Protein AF-A0A3P6L135-F1 (afdb_monomer_lite)

Foldseek 3Di:
DDDPPPDPDDQFEAEEEEEEDEDPPDPDDDDDPPPWDDDPHATLVRQWDADLVRNYIYGYKYAQPVVLPDDAPAAEWACPFPCQNRYRIHTSDDPVRVLVRNVSSVWDAQLPDDPVCPVPDDRPTGWYFYWYDYPPDPDTHTPVRRDADPVRDDDGDHRHNNVVVCVVRSRD

Organism: Shigella dysenteriae (NCBI:txid622)

Structure (mmCIF, N/CA/C/O backbone):
data_AF-A0A3P6L135-F1
#
_entry.id   AF-A0A3P6L135-F1
#
loop_
_atom_site.group_PDB
_atom_site.id
_atom_site.type_symbol
_atom_site.label_atom_id
_atom_site.label_alt_id
_atom_site.label_comp_id
_atom_site.label_asym_id
_atom_site.label_entity_id
_atom_site.label_seq_id
_atom_site.pdbx_PDB_ins_code
_atom_site.Cartn_x
_atom_site.Cartn_y
_atom_site.Cartn_z
_atom_site.occupancy
_atom_site.B_iso_or_equiv
_atom_site.auth_seq_id
_atom_site.auth_comp_id
_atom_site.auth_asym_id
_atom_site.auth_atom_id
_atom_site.pdbx_PDB_model_num
ATOM 1 N N . MET A 1 1 ? -6.352 3.911 38.763 1.00 36.00 1 MET A N 1
ATOM 2 C CA . MET A 1 1 ? -4.990 3.739 38.216 1.00 36.00 1 MET A CA 1
ATOM 3 C C . MET A 1 1 ? -5.111 3.734 36.700 1.00 36.00 1 MET A C 1
ATOM 5 O O . MET A 1 1 ? -5.452 2.703 36.139 1.00 36.00 1 MET A O 1
ATOM 9 N N . SER A 1 2 ? -4.948 4.890 36.052 1.00 34.81 2 SER A N 1
ATOM 10 C CA . SER A 1 2 ? -4.927 4.964 34.585 1.00 34.81 2 SER A CA 1
ATOM 11 C C . SER A 1 2 ? -3.569 4.479 34.105 1.00 34.81 2 SER A C 1
ATOM 13 O O . SER A 1 2 ? -2.553 5.116 34.379 1.00 34.81 2 SER A O 1
ATOM 15 N N . GLN A 1 3 ? -3.541 3.329 33.439 1.00 35.72 3 GLN A N 1
ATOM 16 C CA . GLN A 1 3 ? -2.342 2.868 32.755 1.00 35.72 3 GLN A CA 1
ATOM 17 C C . GLN A 1 3 ? -2.148 3.735 31.512 1.00 35.72 3 GLN A C 1
ATOM 19 O O . GLN A 1 3 ? -2.850 3.589 30.514 1.00 35.72 3 GLN A O 1
ATOM 24 N N . HIS A 1 4 ? -1.217 4.682 31.599 1.00 34.12 4 HIS A N 1
ATOM 25 C CA . HIS A 1 4 ? -0.660 5.328 30.423 1.00 34.12 4 HIS A CA 1
ATOM 26 C C . HIS A 1 4 ? 0.215 4.297 29.711 1.00 34.12 4 HIS A C 1
ATOM 28 O O . HIS A 1 4 ? 1.343 4.037 30.126 1.00 34.12 4 HIS A O 1
ATOM 34 N N . TYR A 1 5 ? -0.313 3.691 28.651 1.00 37.94 5 TYR A N 1
ATOM 35 C CA . TYR A 1 5 ? 0.504 2.961 27.693 1.00 37.94 5 TYR A CA 1
ATOM 36 C C . TYR A 1 5 ? 1.336 3.984 26.915 1.00 37.94 5 TYR A C 1
ATOM 38 O O . TYR A 1 5 ? 0.874 4.563 25.936 1.00 37.94 5 TYR A O 1
ATOM 46 N N . SER A 1 6 ? 2.558 4.256 27.369 1.00 35.84 6 SER A N 1
ATOM 47 C CA . SER A 1 6 ? 3.549 4.950 26.551 1.00 35.84 6 SER A CA 1
ATOM 48 C C . SER A 1 6 ? 4.131 3.945 25.560 1.00 35.84 6 SER A C 1
ATOM 50 O O . SER A 1 6 ? 5.041 3.174 25.864 1.00 35.84 6 SER A O 1
ATOM 52 N N . VAL A 1 7 ? 3.577 3.924 24.349 1.00 41.03 7 VAL A N 1
ATOM 53 C CA . VAL A 1 7 ? 4.188 3.194 23.241 1.00 41.03 7 VAL A CA 1
ATOM 54 C C . VAL A 1 7 ? 5.430 3.976 22.812 1.00 41.03 7 VAL A C 1
ATOM 56 O O . VAL A 1 7 ? 5.344 5.054 22.231 1.00 41.03 7 VAL A O 1
ATOM 59 N N . SER A 1 8 ? 6.609 3.458 23.158 1.00 41.38 8 SER A N 1
ATOM 60 C CA . SER A 1 8 ? 7.891 3.973 22.674 1.00 41.38 8 SER A CA 1
ATOM 61 C C . SER A 1 8 ? 8.033 3.617 21.192 1.00 41.38 8 SER A C 1
ATOM 63 O O . SER A 1 8 ? 8.506 2.534 20.838 1.00 41.38 8 SER A O 1
ATOM 65 N N . TRP A 1 9 ? 7.550 4.491 20.308 1.00 50.84 9 TRP A N 1
ATOM 66 C CA . TRP A 1 9 ? 7.668 4.297 18.865 1.00 50.84 9 TRP A CA 1
ATOM 67 C C . TRP A 1 9 ? 9.061 4.681 18.361 1.00 50.84 9 TRP A C 1
ATOM 69 O O . TRP A 1 9 ? 9.588 5.762 18.631 1.00 50.84 9 TRP A O 1
ATOM 79 N N . LYS A 1 10 ? 9.664 3.779 17.578 1.00 45.03 10 LYS A N 1
ATOM 80 C CA . LYS A 1 10 ? 10.872 4.076 16.805 1.00 45.03 10 LYS A CA 1
ATOM 81 C C . LYS A 1 10 ? 10.482 5.057 15.701 1.00 45.03 10 LYS A C 1
ATOM 83 O O . LYS A 1 10 ? 9.607 4.752 14.897 1.00 45.03 10 LYS A O 1
ATOM 88 N N . LYS A 1 11 ? 11.130 6.222 15.664 1.00 43.62 11 LYS A N 1
ATOM 89 C CA . LYS A 1 11 ? 10.969 7.224 14.600 1.00 43.62 11 LYS A CA 1
ATOM 90 C C . LYS A 1 11 ? 11.021 6.532 13.223 1.00 43.62 11 LYS A C 1
ATOM 92 O O . LYS A 1 11 ? 12.024 5.887 12.923 1.00 43.6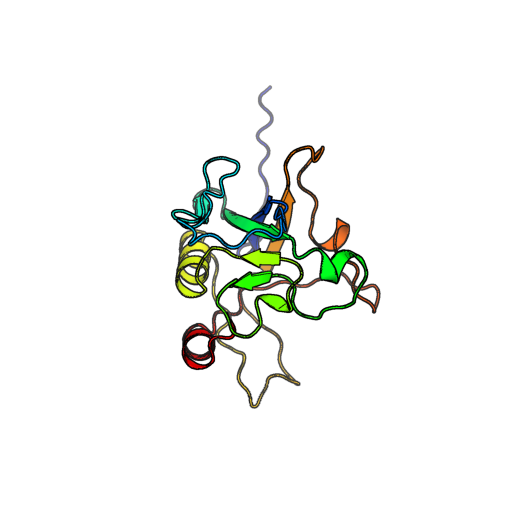2 11 LYS A O 1
ATOM 97 N N . GLY A 1 12 ? 9.956 6.645 12.421 1.00 57.41 12 GLY A N 1
ATOM 98 C CA . GLY A 1 12 ? 9.925 6.195 11.018 1.00 57.41 12 GLY A CA 1
ATOM 99 C C . GLY A 1 12 ? 9.035 4.992 10.659 1.00 57.41 12 GLY A C 1
ATOM 100 O O . GLY A 1 12 ? 9.118 4.543 9.515 1.00 57.41 12 GLY A O 1
ATOM 101 N N . LEU A 1 13 ? 8.209 4.471 11.576 1.00 62.41 13 LEU A N 1
ATOM 102 C CA . LEU A 1 13 ? 7.214 3.426 11.284 1.00 62.41 13 LEU A CA 1
ATOM 103 C C . LEU A 1 13 ? 5.837 4.063 11.016 1.00 62.41 13 LEU A C 1
ATOM 105 O O . LEU A 1 13 ? 5.348 4.794 11.873 1.00 62.41 13 LEU A O 1
ATOM 109 N N . ALA A 1 14 ? 5.229 3.787 9.860 1.00 74.00 14 ALA A N 1
ATOM 110 C CA . ALA A 1 14 ? 3.848 4.172 9.546 1.00 74.00 14 ALA A CA 1
ATOM 111 C C . ALA A 1 14 ? 2.960 2.922 9.487 1.00 74.00 14 ALA A C 1
ATOM 113 O O . ALA A 1 14 ? 3.407 1.870 9.028 1.00 74.00 14 ALA A O 1
ATOM 114 N N . ALA A 1 15 ? 1.716 3.023 9.949 1.00 77.50 15 ALA A N 1
ATOM 115 C CA . ALA A 1 15 ? 0.760 1.923 9.887 1.00 77.50 15 ALA A CA 1
ATOM 116 C C . ALA A 1 15 ? -0.142 2.057 8.652 1.00 77.50 15 ALA A C 1
ATOM 118 O O . ALA A 1 15 ? -0.649 3.138 8.347 1.00 77.50 15 ALA A O 1
ATOM 119 N N . LEU A 1 16 ? -0.360 0.948 7.949 1.00 83.50 16 LEU A N 1
ATOM 120 C CA . LEU A 1 16 ? -1.306 0.841 6.846 1.00 83.50 16 LEU A CA 1
ATOM 121 C C . LEU A 1 16 ? -2.373 -0.195 7.192 1.00 83.50 16 LEU A C 1
ATOM 123 O O . LEU A 1 16 ? -2.092 -1.389 7.279 1.00 83.50 16 LEU A O 1
ATOM 127 N N . CYS A 1 17 ? -3.610 0.256 7.339 1.00 84.00 17 CYS A N 1
ATOM 128 C CA . CYS A 1 17 ? -4.758 -0.612 7.566 1.00 84.00 17 CYS A CA 1
ATOM 129 C C . CYS A 1 17 ? -5.552 -0.757 6.269 1.00 84.00 17 CYS A C 1
ATOM 131 O O . CYS A 1 17 ? -6.042 0.227 5.716 1.00 84.00 17 CYS A O 1
ATOM 133 N N . LEU A 1 18 ? -5.707 -1.981 5.780 1.00 87.44 18 LEU A N 1
ATOM 134 C CA . LEU A 1 18 ? -6.538 -2.280 4.625 1.00 87.44 18 LEU A CA 1
ATOM 135 C C . LEU A 1 18 ? -7.920 -2.736 5.061 1.00 87.44 18 LEU A C 1
ATOM 137 O O . LEU A 1 18 ? -8.072 -3.578 5.942 1.00 87.44 18 LEU A O 1
ATOM 141 N N . LEU A 1 19 ? -8.925 -2.213 4.381 1.00 86.56 19 LEU A N 1
ATOM 142 C CA . LEU A 1 19 ? -10.316 -2.585 4.547 1.00 86.56 19 LEU A CA 1
ATOM 143 C C . LEU A 1 19 ? -10.752 -3.325 3.287 1.00 86.56 19 LEU A C 1
ATOM 145 O O . LEU A 1 19 ? -11.022 -2.707 2.259 1.00 86.56 19 LEU A O 1
ATOM 149 N N . ALA A 1 20 ? -10.734 -4.655 3.351 1.00 85.62 20 ALA A N 1
ATOM 150 C CA . ALA A 1 20 ? -10.986 -5.513 2.205 1.00 85.62 20 ALA A CA 1
ATOM 151 C C . ALA A 1 20 ? -12.480 -5.808 2.036 1.00 85.62 20 ALA A C 1
ATOM 153 O O . ALA A 1 20 ? -13.155 -6.256 2.965 1.00 85.62 20 ALA A O 1
ATOM 154 N N . VAL A 1 21 ? -12.977 -5.610 0.815 1.00 84.81 21 VAL A N 1
ATOM 155 C CA . VAL A 1 21 ? -14.316 -6.032 0.384 1.00 84.81 21 VAL A CA 1
ATOM 156 C C . VAL A 1 21 ? -14.233 -7.190 -0.615 1.00 84.81 21 VAL A C 1
ATOM 158 O O . VAL A 1 21 ? -13.305 -7.264 -1.426 1.00 84.81 21 VAL A O 1
ATOM 161 N N . ALA A 1 22 ? -15.219 -8.088 -0.583 1.00 78.56 22 ALA A N 1
ATOM 162 C CA . ALA A 1 22 ? -15.379 -9.138 -1.586 1.00 78.56 22 ALA A CA 1
ATOM 163 C C . ALA A 1 22 ? -16.180 -8.607 -2.786 1.00 78.56 22 ALA A C 1
ATOM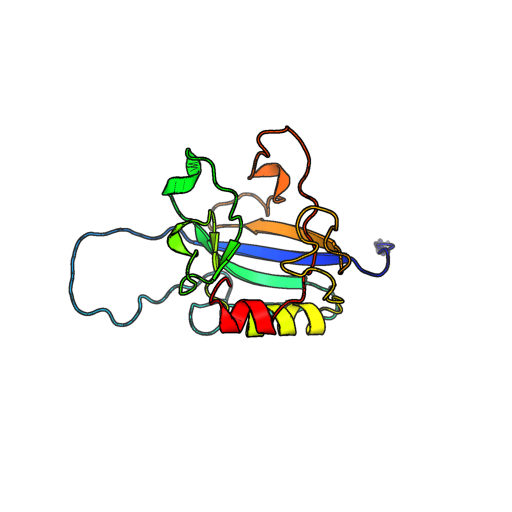 165 O O . ALA A 1 22 ? -17.258 -8.039 -2.618 1.00 78.56 22 ALA A O 1
ATOM 166 N N . GLY A 1 23 ? -15.662 -8.785 -4.003 1.00 62.72 23 GLY A N 1
ATOM 167 C CA . GLY A 1 23 ? -16.391 -8.432 -5.222 1.00 62.72 23 GLY A CA 1
ATOM 168 C C . GLY A 1 23 ? -17.412 -9.509 -5.589 1.00 62.72 23 GLY A C 1
ATOM 169 O O . GLY A 1 23 ? -17.031 -10.645 -5.869 1.00 62.72 23 GLY A O 1
ATOM 170 N N . LEU A 1 24 ? -18.699 -9.159 -5.641 1.00 49.22 24 LEU A N 1
ATOM 171 C CA . LEU A 1 24 ? -19.727 -10.004 -6.255 1.00 49.22 24 LEU A CA 1
ATOM 172 C C . LEU A 1 24 ? -19.513 -9.997 -7.774 1.00 49.22 24 LEU A C 1
ATOM 174 O O . LEU A 1 24 ? -19.917 -9.067 -8.466 1.00 49.22 24 LEU A O 1
ATOM 178 N N . SER A 1 25 ? -18.856 -11.028 -8.299 1.00 46.31 25 SER A N 1
ATOM 179 C CA . SER A 1 25 ? -18.733 -11.237 -9.746 1.00 46.31 25 SER A CA 1
ATOM 180 C C . SER A 1 25 ? -20.016 -11.888 -10.271 1.00 46.31 25 SER A C 1
ATOM 182 O O . SER A 1 25 ? -20.054 -13.087 -10.528 1.00 46.31 25 SER A O 1
ATOM 184 N N . GLY A 1 26 ? -21.098 -11.112 -10.359 1.00 36.88 26 GLY A N 1
ATOM 185 C CA . GLY A 1 26 ? -22.322 -11.512 -11.054 1.00 36.88 26 GLY A CA 1
ATOM 186 C C . GLY A 1 26 ? -22.210 -11.187 -12.543 1.00 36.88 26 GLY A C 1
ATOM 187 O O . GLY A 1 26 ? -22.030 -10.026 -12.905 1.00 36.88 26 GLY A O 1
ATOM 188 N N . CYS A 1 27 ? -22.303 -12.202 -13.407 1.00 39.44 27 CYS A N 1
ATOM 189 C CA . CYS A 1 27 ? -22.550 -12.005 -14.835 1.00 39.44 27 CYS A CA 1
ATOM 190 C C . CYS A 1 27 ? -23.938 -11.382 -15.019 1.00 39.44 27 CYS A C 1
ATOM 192 O O . CYS A 1 27 ? -24.921 -12.104 -15.026 1.00 39.44 27 CYS A O 1
ATOM 194 N N . ASP A 1 28 ? -24.012 -10.064 -15.174 1.00 44.81 28 ASP A N 1
ATOM 195 C CA . ASP A 1 28 ? -25.054 -9.420 -15.972 1.00 44.81 28 ASP A CA 1
ATOM 196 C C . ASP A 1 28 ? -24.580 -8.021 -16.382 1.00 44.81 28 ASP A C 1
ATOM 198 O O . ASP A 1 28 ? -24.430 -7.103 -15.573 1.00 44.81 28 ASP A O 1
ATOM 202 N N . GLN A 1 29 ? -24.280 -7.871 -17.673 1.00 58.00 29 GLN A N 1
ATOM 203 C CA . GLN A 1 29 ? -23.944 -6.591 -18.283 1.00 58.00 29 GLN A CA 1
ATOM 204 C C . GLN A 1 29 ? -25.220 -5.758 -18.441 1.00 58.00 29 GLN A C 1
ATOM 206 O O . GLN A 1 29 ? -25.985 -5.945 -19.384 1.00 58.00 29 GLN A O 1
ATOM 211 N N . LYS A 1 30 ? -25.410 -4.774 -17.563 1.00 40.47 30 LYS A N 1
ATOM 212 C CA . LYS A 1 30 ? -26.098 -3.521 -17.899 1.00 40.47 30 LYS A CA 1
ATOM 213 C C . LYS A 1 30 ? -25.235 -2.359 -17.430 1.00 40.47 30 LYS A C 1
ATOM 215 O O . LYS A 1 30 ? -24.641 -2.437 -16.360 1.00 40.47 30 LYS A O 1
ATOM 220 N N . GLU A 1 31 ? -25.106 -1.347 -18.287 1.00 46.41 31 GLU A N 1
ATOM 221 C CA . GLU A 1 31 ? -24.249 -0.166 -18.126 1.00 46.41 31 GLU A CA 1
ATOM 222 C C . GLU A 1 31 ? -24.270 0.354 -16.683 1.00 46.41 31 GLU A C 1
ATOM 224 O O . GLU A 1 31 ? -25.291 0.808 -16.168 1.00 46.41 31 GLU A O 1
ATOM 229 N N . ASN A 1 32 ? -23.133 0.194 -16.005 1.00 41.19 32 ASN A N 1
ATOM 230 C CA . ASN A 1 32 ? -23.038 0.345 -14.564 1.00 41.19 32 ASN A CA 1
ATOM 231 C C . ASN A 1 32 ? -22.795 1.814 -14.212 1.00 41.19 32 ASN A C 1
ATOM 233 O O . ASN A 1 32 ? -21.712 2.347 -14.463 1.00 41.19 32 ASN A O 1
ATOM 237 N N . ALA A 1 33 ? -23.741 2.430 -13.501 1.00 50.38 33 ALA A N 1
ATOM 238 C CA . ALA A 1 33 ? -23.333 3.337 -12.436 1.00 50.38 33 ALA A CA 1
ATOM 239 C C . ALA A 1 33 ? -22.326 2.559 -11.575 1.00 50.38 33 ALA A C 1
ATOM 241 O O . ALA A 1 33 ? -22.647 1.455 -11.134 1.00 50.38 33 ALA A O 1
ATOM 242 N N . ALA A 1 34 ? -21.095 3.063 -11.429 1.00 61.06 34 ALA A N 1
ATOM 243 C CA . ALA A 1 34 ? -20.047 2.368 -10.688 1.00 61.06 34 ALA A CA 1
ATOM 244 C C . ALA A 1 34 ? -20.616 1.883 -9.347 1.00 61.06 34 ALA A C 1
ATOM 246 O O . ALA A 1 34 ? -21.079 2.702 -8.550 1.00 61.06 34 ALA A O 1
ATOM 247 N N . ALA A 1 35 ? -20.646 0.560 -9.141 1.00 71.69 35 ALA A N 1
ATOM 248 C CA . ALA A 1 35 ? -21.256 -0.031 -7.957 1.00 71.69 35 ALA A CA 1
ATOM 249 C C . ALA A 1 35 ? -20.681 0.643 -6.705 1.00 71.69 35 ALA A C 1
ATOM 251 O O . ALA A 1 35 ? -19.462 0.790 -6.569 1.00 71.69 35 ALA A O 1
ATOM 252 N N . LYS A 1 36 ? -21.568 1.113 -5.824 1.00 80.56 36 LYS A N 1
ATOM 253 C CA . LYS A 1 36 ? -21.178 1.786 -4.588 1.00 80.56 36 LYS A CA 1
ATOM 254 C C . LYS A 1 36 ? -20.514 0.752 -3.683 1.00 80.56 36 LYS A C 1
ATOM 256 O O . LYS A 1 36 ? -21.164 -0.190 -3.240 1.00 80.56 36 LYS A O 1
ATOM 261 N N . VAL A 1 37 ? -19.218 0.917 -3.447 1.00 86.50 37 VAL A N 1
ATOM 262 C CA . VAL A 1 37 ? -18.436 0.070 -2.542 1.00 86.50 37 VAL A CA 1
ATOM 263 C C . VAL A 1 37 ? -18.113 0.900 -1.320 1.00 86.50 37 VAL A C 1
ATOM 265 O O . VAL A 1 37 ? -17.505 1.958 -1.467 1.00 86.50 37 VAL A O 1
ATOM 268 N N . GLU A 1 38 ? -18.525 0.430 -0.144 1.00 89.81 38 GLU A N 1
ATOM 269 C CA . GLU A 1 38 ? -18.332 1.129 1.124 1.00 89.81 38 GLU A CA 1
ATOM 270 C C . GLU A 1 38 ? -18.017 0.157 2.254 1.00 89.81 38 GLU A C 1
ATOM 272 O O . GLU A 1 38 ? -18.613 -0.916 2.339 1.00 89.81 38 GLU A O 1
ATOM 277 N N . TYR A 1 39 ? -17.097 0.545 3.135 1.00 91.06 39 TYR A N 1
ATOM 278 C CA . TYR A 1 39 ? -16.790 -0.194 4.356 1.00 91.06 39 TYR A CA 1
ATOM 279 C C . TYR A 1 39 ? -16.104 0.728 5.376 1.00 91.06 39 TYR A C 1
ATOM 281 O O . TYR A 1 39 ? -15.200 1.479 5.021 1.00 91.06 39 TYR A O 1
ATOM 289 N N . ASP A 1 40 ? -16.564 0.699 6.634 1.00 91.06 40 ASP A N 1
ATOM 290 C CA . ASP A 1 40 ? -16.035 1.504 7.756 1.00 91.06 40 ASP A CA 1
ATOM 291 C C . ASP A 1 40 ? -15.889 3.017 7.456 1.00 91.06 40 ASP A C 1
ATOM 293 O O . ASP A 1 40 ? -14.924 3.684 7.839 1.00 91.06 40 ASP A O 1
ATOM 297 N N . GLY A 1 41 ? -16.860 3.569 6.722 1.00 91.69 41 GLY A N 1
ATOM 298 C CA . GLY A 1 41 ? -16.887 4.983 6.334 1.00 91.69 41 GLY A CA 1
ATOM 299 C C . GLY A 1 41 ? -15.972 5.354 5.162 1.00 91.69 41 GLY A C 1
ATOM 300 O O . GLY A 1 41 ? -15.920 6.527 4.801 1.00 91.69 41 GLY A O 1
ATOM 301 N N . LEU A 1 42 ? -15.273 4.390 4.554 1.00 95.38 42 LEU A N 1
ATOM 302 C CA . LEU A 1 42 ? -14.557 4.576 3.293 1.00 95.38 42 LEU A CA 1
ATOM 303 C C . LEU A 1 42 ? -15.449 4.161 2.125 1.00 95.38 42 LEU A C 1
ATOM 305 O O . LEU A 1 42 ? -16.293 3.276 2.267 1.00 95.38 42 LEU A O 1
ATOM 309 N N . SER A 1 43 ? -15.221 4.764 0.962 1.00 95.00 43 SER A N 1
ATOM 310 C CA . SER A 1 43 ? -15.934 4.440 -0.273 1.00 95.00 43 SER A CA 1
ATOM 311 C C . SER A 1 43 ? -15.012 4.449 -1.490 1.00 95.00 43 SER A C 1
ATOM 313 O O . SER A 1 43 ? -13.872 4.902 -1.421 1.00 95.00 43 SER A O 1
ATOM 315 N N . ASN A 1 44 ? -15.498 4.000 -2.644 1.00 91.75 44 ASN A N 1
ATOM 316 C CA . ASN A 1 44 ? -14.773 4.164 -3.909 1.00 91.75 44 ASN A CA 1
ATOM 317 C C . ASN A 1 44 ? -14.502 5.643 -4.284 1.00 91.75 44 ASN A C 1
ATOM 319 O O . ASN A 1 44 ? -13.531 5.905 -4.989 1.00 91.75 44 ASN A O 1
ATOM 323 N N . SER A 1 45 ? -15.307 6.603 -3.807 1.00 92.00 45 SER A N 1
ATOM 324 C CA . SER A 1 45 ? -15.081 8.047 -4.003 1.00 92.00 45 SER A CA 1
ATOM 325 C C . SER A 1 45 ? -14.208 8.682 -2.917 1.00 92.00 45 SER A C 1
ATOM 327 O O . SER A 1 45 ? -13.603 9.725 -3.152 1.00 92.00 45 SER A O 1
ATOM 329 N N . GLN A 1 46 ? -14.131 8.064 -1.737 1.00 95.81 46 GLN A N 1
ATOM 330 C CA . GLN A 1 46 ? -13.260 8.464 -0.633 1.00 95.81 46 GLN A CA 1
ATOM 331 C C . GLN A 1 46 ? -12.550 7.222 -0.060 1.00 95.81 46 GLN A C 1
ATOM 333 O O . GLN A 1 46 ? -12.933 6.707 0.994 1.00 95.81 46 GLN A O 1
ATOM 338 N N . PRO A 1 47 ? -11.530 6.698 -0.766 1.00 97.00 47 PRO A N 1
ATOM 339 C CA . PRO A 1 47 ? -10.954 5.386 -0.469 1.00 97.00 47 PRO A CA 1
ATOM 340 C C . PRO A 1 47 ? -9.836 5.419 0.575 1.00 97.00 47 PRO A C 1
ATOM 342 O O . PRO A 1 47 ? -9.214 4.386 0.817 1.00 97.00 47 PRO A O 1
ATOM 345 N N . LEU A 1 48 ? -9.548 6.585 1.159 1.00 97.44 48 LEU A N 1
ATOM 346 C CA . LEU A 1 48 ? -8.497 6.784 2.151 1.00 97.44 48 LEU A CA 1
ATOM 347 C C . LEU A 1 48 ? -9.010 7.576 3.351 1.00 97.44 48 LEU A C 1
ATOM 349 O O . LEU A 1 48 ? -9.819 8.495 3.214 1.00 97.44 48 LEU A O 1
ATOM 353 N N . ARG A 1 49 ? -8.455 7.256 4.516 1.00 97.56 49 ARG A N 1
ATOM 354 C CA . ARG A 1 49 ? -8.547 8.045 5.745 1.00 97.56 49 ARG A CA 1
ATOM 355 C C . ARG A 1 49 ? -7.158 8.124 6.369 1.00 97.56 49 ARG A C 1
ATOM 357 O O . ARG A 1 49 ? -6.495 7.096 6.491 1.00 97.56 49 ARG A O 1
ATOM 364 N N . VAL A 1 50 ? -6.737 9.318 6.770 1.00 97.75 50 VAL A N 1
ATOM 365 C CA . VAL A 1 50 ? -5.451 9.547 7.441 1.00 97.75 50 VAL A CA 1
ATOM 366 C C . VAL A 1 50 ? -5.704 9.907 8.897 1.00 97.75 50 VAL A C 1
ATOM 368 O O . VAL A 1 50 ? -6.558 10.736 9.200 1.00 97.75 50 VAL A O 1
ATOM 371 N N . ASP A 1 51 ? -4.954 9.277 9.793 1.00 95.94 51 ASP A N 1
ATOM 372 C CA . ASP A 1 51 ? -4.819 9.674 11.188 1.00 95.94 51 ASP A CA 1
ATOM 373 C C . ASP A 1 51 ? -3.355 10.045 11.430 1.00 95.94 51 ASP A C 1
ATOM 375 O O . ASP A 1 51 ? -2.510 9.193 11.716 1.00 95.94 51 ASP A O 1
ATOM 379 N N . ALA A 1 52 ? -3.047 11.331 11.259 1.00 93.50 52 ALA A N 1
ATOM 380 C CA . ALA A 1 52 ? -1.689 11.848 11.387 1.00 93.50 52 ALA A CA 1
ATOM 381 C C . ALA A 1 52 ? -1.156 11.755 12.825 1.00 93.50 52 ALA A C 1
ATOM 383 O O . ALA A 1 52 ? 0.043 11.569 13.020 1.00 93.50 52 ALA A O 1
ATOM 384 N N . ASN A 1 53 ? -2.038 11.829 13.828 1.00 92.44 53 ASN A N 1
ATOM 385 C CA . ASN A 1 53 ? -1.647 11.720 15.234 1.00 92.44 53 ASN A CA 1
ATOM 386 C C . ASN A 1 53 ? -1.169 10.304 15.567 1.00 92.44 53 ASN A C 1
ATOM 388 O O . ASN A 1 53 ? -0.241 10.133 16.354 1.00 92.44 53 ASN A O 1
ATOM 392 N N . ASN A 1 54 ? -1.792 9.299 14.947 1.00 93.19 54 ASN A N 1
ATOM 393 C CA . ASN A 1 54 ? -1.442 7.891 15.114 1.00 93.19 54 ASN A CA 1
ATOM 394 C C . ASN A 1 54 ? -0.606 7.328 13.954 1.00 93.19 54 ASN A C 1
ATOM 396 O O . ASN A 1 54 ? -0.446 6.112 13.860 1.00 93.19 54 ASN A O 1
ATOM 400 N N . HIS A 1 55 ? -0.091 8.176 13.056 1.00 95.38 55 HIS A N 1
ATOM 401 C CA . HIS A 1 55 ? 0.724 7.775 11.901 1.00 95.38 55 HIS A CA 1
ATOM 402 C C . HIS A 1 55 ? 0.106 6.632 11.071 1.00 95.38 55 HIS A C 1
ATOM 404 O O . HIS A 1 55 ? 0.803 5.713 10.630 1.00 95.38 55 HIS A O 1
ATOM 410 N N . THR A 1 56 ? -1.217 6.665 10.890 1.00 96.56 56 THR A N 1
ATOM 411 C CA . THR A 1 56 ? -1.980 5.578 10.264 1.00 96.56 56 THR A CA 1
ATOM 412 C C . THR A 1 56 ? -2.679 6.050 8.996 1.00 96.56 56 THR A C 1
ATOM 414 O O . THR A 1 56 ? -3.382 7.059 8.994 1.00 96.56 56 THR A O 1
ATOM 417 N N . VAL A 1 57 ? -2.556 5.269 7.924 1.00 98.12 57 VAL A N 1
ATOM 418 C CA . VAL A 1 57 ? -3.377 5.395 6.716 1.00 98.12 57 VAL A CA 1
ATOM 419 C C . VAL A 1 57 ? -4.310 4.193 6.644 1.00 98.12 57 VAL A C 1
ATOM 421 O O . VAL A 1 57 ? -3.866 3.050 6.694 1.00 98.12 57 VAL A O 1
ATOM 424 N N . THR A 1 58 ? -5.613 4.432 6.527 1.00 97.88 58 THR A N 1
ATOM 425 C CA . THR A 1 58 ? -6.604 3.387 6.241 1.00 97.88 58 THR A CA 1
ATOM 426 C C . THR A 1 58 ? -7.003 3.463 4.775 1.00 97.88 58 THR A C 1
ATOM 428 O O . THR A 1 58 ? -7.334 4.548 4.299 1.00 97.88 58 THR A O 1
ATOM 431 N N . MET A 1 59 ? -6.991 2.333 4.067 1.00 97.94 59 MET A N 1
ATOM 432 C CA . MET A 1 59 ? -7.295 2.264 2.640 1.00 97.94 59 MET A CA 1
ATOM 433 C C . MET A 1 59 ? -8.325 1.186 2.318 1.00 97.94 59 MET A C 1
ATOM 435 O O . MET A 1 59 ? -8.194 0.034 2.733 1.00 97.94 59 MET A O 1
ATOM 439 N N . LEU A 1 60 ? -9.321 1.551 1.513 1.00 97.56 60 LEU A N 1
ATOM 440 C CA . LEU A 1 60 ? -10.281 0.609 0.955 1.00 97.56 60 LEU A CA 1
ATOM 441 C C . LEU A 1 60 ? -9.632 -0.183 -0.185 1.00 97.56 60 LEU A C 1
ATOM 443 O O . LEU A 1 60 ? -9.085 0.390 -1.135 1.00 97.56 60 LEU A O 1
ATOM 447 N N . VAL A 1 61 ? -9.737 -1.506 -0.111 1.00 96.12 61 VAL A N 1
ATOM 448 C CA . VAL A 1 61 ? -9.241 -2.426 -1.136 1.00 96.12 61 VAL A CA 1
ATOM 449 C C . VAL A 1 61 ? -10.288 -3.485 -1.456 1.00 96.12 61 VAL A C 1
ATOM 451 O O . VAL A 1 61 ? -11.154 -3.802 -0.647 1.00 96.12 61 VAL A O 1
ATOM 454 N N . GLN A 1 62 ? -10.201 -4.067 -2.641 1.00 93.88 62 GLN A N 1
ATOM 455 C CA . GLN A 1 62 ? -10.963 -5.250 -3.016 1.00 93.88 62 GLN A CA 1
ATOM 456 C C . GLN A 1 62 ? -10.030 -6.454 -3.076 1.00 93.88 62 GLN A C 1
ATOM 458 O O . GLN A 1 62 ? -8.957 -6.371 -3.671 1.00 93.88 62 GLN A O 1
ATOM 463 N N . ILE A 1 63 ? -10.441 -7.584 -2.502 1.00 92.62 63 ILE A N 1
ATOM 464 C CA . ILE A 1 63 ? -9.691 -8.830 -2.665 1.00 92.62 63 ILE A CA 1
ATOM 465 C C . ILE A 1 63 ? -9.872 -9.381 -4.082 1.00 92.62 63 ILE A C 1
ATOM 467 O O . ILE A 1 63 ? -10.982 -9.432 -4.621 1.00 92.62 63 ILE A O 1
ATOM 471 N N . ASN A 1 64 ? -8.773 -9.799 -4.695 1.00 90.94 64 ASN A N 1
ATOM 472 C CA . ASN A 1 64 ? -8.769 -10.500 -5.965 1.00 90.94 64 ASN A CA 1
ATOM 473 C C . ASN A 1 64 ? -8.793 -12.006 -5.700 1.00 90.94 64 ASN A C 1
ATOM 475 O O . ASN A 1 64 ? -7.774 -12.607 -5.358 1.00 90.94 64 ASN A O 1
ATOM 479 N N . GLY A 1 65 ? -9.967 -12.617 -5.873 1.00 87.50 65 GLY A N 1
ATOM 480 C CA . GLY A 1 65 ? -10.200 -14.028 -5.548 1.00 87.50 65 GLY A CA 1
ATOM 481 C C . GLY A 1 65 ? -9.289 -15.022 -6.278 1.00 87.50 65 GLY A C 1
ATOM 482 O O . GLY A 1 65 ? -9.155 -16.153 -5.824 1.00 87.50 65 GLY A O 1
ATOM 483 N N . ARG A 1 66 ? -8.628 -14.609 -7.369 1.00 87.62 66 ARG A N 1
ATOM 484 C CA . ARG A 1 66 ? -7.667 -15.445 -8.101 1.00 87.62 66 ARG A CA 1
ATOM 485 C C . ARG A 1 66 ? -6.464 -15.852 -7.245 1.00 87.62 66 ARG A C 1
ATOM 487 O O . ARG A 1 66 ? -6.040 -16.998 -7.287 1.00 87.62 66 ARG A O 1
ATOM 494 N N . PHE A 1 67 ? -5.921 -14.923 -6.465 1.00 88.38 67 PHE A N 1
ATOM 495 C CA . PHE A 1 67 ? -4.666 -15.128 -5.731 1.00 88.38 67 PHE A CA 1
ATOM 496 C C . PHE A 1 67 ? -4.886 -15.651 -4.307 1.00 88.38 67 PHE A C 1
ATOM 498 O O . PHE A 1 67 ? -4.021 -15.522 -3.450 1.00 88.38 67 PHE A O 1
ATOM 505 N N . LEU A 1 68 ? -6.055 -16.251 -4.050 1.00 85.56 68 LEU A N 1
ATOM 506 C CA . LEU A 1 68 ? -6.286 -17.045 -2.840 1.00 85.56 68 LEU A CA 1
ATOM 507 C C . LEU A 1 68 ? -5.569 -18.401 -2.904 1.00 85.56 68 LEU A C 1
ATOM 509 O O . LEU A 1 68 ? -5.301 -18.999 -1.867 1.00 85.56 68 LEU A O 1
ATOM 513 N N . THR A 1 69 ? -5.287 -18.884 -4.116 1.00 85.62 69 THR A N 1
ATOM 514 C CA . THR A 1 69 ? -4.610 -20.166 -4.368 1.00 85.62 69 THR A CA 1
ATOM 515 C C . THR A 1 69 ? -3.422 -20.051 -5.317 1.00 85.62 69 THR A C 1
ATOM 517 O O . THR A 1 69 ? -2.585 -20.948 -5.332 1.00 85.62 69 THR A O 1
ATOM 520 N N . ASP A 1 70 ? -3.350 -18.975 -6.105 1.00 88.81 70 ASP A N 1
ATOM 521 C CA . ASP A 1 70 ? -2.273 -18.732 -7.065 1.00 88.81 70 ASP A CA 1
ATOM 522 C C . ASP A 1 70 ? -1.218 -17.778 -6.488 1.00 88.81 70 ASP A C 1
ATOM 524 O O . ASP A 1 70 ? -1.550 -16.800 -5.813 1.00 88.81 70 ASP A O 1
ATOM 528 N N . ASP A 1 71 ? 0.046 -17.993 -6.855 1.00 90.75 71 ASP A N 1
ATOM 529 C CA . ASP A 1 71 ? 1.140 -17.097 -6.484 1.00 90.75 71 ASP A CA 1
ATOM 530 C C . ASP A 1 71 ? 1.059 -15.749 -7.219 1.00 90.75 71 ASP A C 1
ATOM 532 O O . ASP A 1 71 ? 0.785 -15.662 -8.422 1.00 90.75 71 ASP A O 1
ATOM 536 N N . THR A 1 72 ? 1.398 -14.670 -6.511 1.00 92.25 72 THR A N 1
ATOM 537 C CA . THR A 1 72 ? 1.646 -13.359 -7.116 1.00 92.25 72 THR A CA 1
ATOM 538 C C . THR A 1 72 ? 2.734 -12.597 -6.378 1.00 92.25 72 THR A C 1
ATOM 540 O O . THR A 1 72 ? 2.851 -12.644 -5.158 1.00 92.25 72 THR A O 1
ATOM 543 N N . ARG A 1 73 ? 3.512 -11.821 -7.134 1.00 90.81 73 ARG A N 1
ATOM 544 C CA . ARG A 1 73 ? 4.459 -10.837 -6.587 1.00 90.81 73 ARG A CA 1
ATOM 545 C C . ARG A 1 73 ? 3.814 -9.478 -6.293 1.00 90.81 73 ARG A C 1
ATOM 547 O O . ARG A 1 73 ? 4.491 -8.562 -5.838 1.00 90.81 73 ARG A O 1
ATOM 554 N N . HIS A 1 74 ? 2.541 -9.305 -6.643 1.00 92.88 74 HIS A N 1
ATOM 555 C CA . HIS A 1 74 ? 1.825 -8.042 -6.529 1.00 92.88 74 HIS A CA 1
ATOM 556 C C . HIS A 1 74 ? 0.879 -8.102 -5.323 1.00 92.88 74 HIS A C 1
ATOM 558 O O . HIS A 1 74 ? -0.190 -8.699 -5.389 1.00 92.88 74 HIS A O 1
ATOM 564 N N . GLY A 1 75 ? 1.270 -7.480 -4.209 1.00 92.12 75 GLY A N 1
ATOM 565 C CA . GLY A 1 75 ? 0.449 -7.456 -2.994 1.00 92.12 75 GLY A CA 1
ATOM 566 C C . GLY A 1 75 ? -0.772 -6.549 -3.143 1.00 92.12 75 GLY A C 1
ATOM 567 O O . GLY A 1 75 ? -1.902 -7.020 -3.224 1.00 92.12 75 GLY A O 1
ATOM 568 N N . ILE A 1 76 ? -0.535 -5.239 -3.218 1.00 94.50 76 ILE A N 1
ATOM 569 C CA . ILE A 1 76 ? -1.566 -4.206 -3.358 1.00 94.50 76 ILE A CA 1
ATOM 570 C C . ILE A 1 76 ? -1.209 -3.367 -4.583 1.00 94.50 76 ILE A C 1
ATOM 572 O O . ILE A 1 76 ? -0.074 -2.910 -4.680 1.00 94.50 76 ILE A O 1
ATOM 576 N N . VAL A 1 77 ? -2.144 -3.186 -5.512 1.00 95.12 77 VAL A N 1
ATOM 577 C CA . VAL A 1 77 ? -1.936 -2.382 -6.730 1.00 95.12 77 VAL A CA 1
ATOM 578 C C . VAL A 1 77 ? -3.197 -1.573 -6.998 1.00 95.12 77 VAL A C 1
ATOM 580 O O . VAL A 1 77 ? -4.306 -2.053 -6.744 1.00 95.12 77 VAL A O 1
ATOM 583 N N . PHE A 1 78 ? -3.049 -0.348 -7.499 1.00 95.00 78 PHE A N 1
ATOM 584 C CA . PHE A 1 78 ? -4.194 0.470 -7.893 1.00 95.00 78 PHE A CA 1
ATOM 585 C C . PHE A 1 78 ? -5.039 -0.269 -8.939 1.00 95.00 78 PHE A C 1
ATOM 587 O O . PHE A 1 78 ? -4.518 -0.754 -9.945 1.00 95.00 78 PHE A O 1
ATOM 594 N N . LYS A 1 79 ? -6.355 -0.355 -8.709 1.00 93.12 79 LYS A N 1
ATOM 595 C CA . LYS A 1 79 ? -7.270 -1.183 -9.511 1.00 93.12 79 LYS A CA 1
ATOM 596 C C . LYS A 1 79 ? -7.245 -0.857 -11.007 1.00 93.12 79 LYS A C 1
ATOM 598 O O . LYS A 1 79 ? -7.320 -1.773 -11.820 1.00 93.12 79 LYS A O 1
ATOM 603 N N . ASP A 1 80 ? -7.081 0.420 -11.358 1.00 91.62 80 ASP A N 1
ATOM 604 C CA . ASP A 1 80 ? -7.045 0.886 -12.751 1.00 91.62 80 ASP A CA 1
ATOM 605 C C . ASP A 1 80 ? -5.600 1.020 -13.284 1.00 91.62 80 ASP A C 1
ATOM 607 O O . ASP A 1 80 ? -5.365 1.519 -14.386 1.00 91.62 80 ASP A O 1
ATOM 611 N N . GLY A 1 81 ? -4.610 0.567 -12.506 1.00 90.12 81 GLY A N 1
ATOM 612 C CA . GLY A 1 81 ? -3.215 0.447 -12.915 1.00 90.12 81 GLY A CA 1
ATOM 613 C C . GLY A 1 81 ? -2.961 -0.787 -13.789 1.00 90.12 81 GLY A C 1
ATOM 614 O O . GLY A 1 81 ? -3.694 -1.776 -13.765 1.00 90.12 81 GLY A O 1
ATOM 615 N N . SER A 1 82 ? -1.857 -0.766 -14.536 1.00 90.94 82 SER A N 1
ATOM 616 C CA . SER A 1 82 ? -1.463 -1.815 -15.496 1.00 90.94 82 SER A CA 1
ATOM 617 C C . SER A 1 82 ? -1.322 -3.220 -14.892 1.00 90.94 82 SER A C 1
ATOM 619 O O . SER A 1 82 ? -1.431 -4.215 -15.611 1.00 90.94 82 SER A O 1
ATOM 621 N N . ASN A 1 83 ? -1.106 -3.317 -13.576 1.00 92.06 83 ASN A N 1
ATOM 622 C CA . ASN A 1 83 ? -0.973 -4.581 -12.854 1.00 92.06 83 ASN A CA 1
ATOM 623 C C . ASN A 1 83 ? -2.106 -4.837 -11.844 1.00 92.06 83 ASN A C 1
ATOM 625 O O . ASN A 1 83 ? -2.004 -5.805 -11.097 1.00 92.06 83 ASN A O 1
ATOM 629 N N . GLY A 1 84 ? -3.170 -4.021 -11.806 1.00 89.88 84 GLY A N 1
ATOM 630 C CA . GLY A 1 84 ? -4.231 -4.138 -10.791 1.00 89.88 84 GLY A CA 1
ATOM 631 C C . GLY A 1 84 ? -4.877 -5.527 -10.770 1.00 89.88 84 GLY A C 1
ATOM 632 O O . GLY A 1 84 ? -4.955 -6.184 -9.742 1.00 89.88 84 GLY A O 1
ATOM 633 N N . HIS A 1 85 ? -5.210 -6.068 -11.940 1.00 91.25 85 HIS A N 1
ATOM 634 C CA . HIS A 1 85 ? -5.768 -7.422 -12.076 1.00 91.25 85 HIS A CA 1
ATOM 635 C C . HIS A 1 85 ? -4.790 -8.562 -11.715 1.00 91.25 85 HIS A C 1
ATOM 637 O O . HIS A 1 85 ? -5.194 -9.726 -11.678 1.00 91.25 85 HIS A O 1
ATOM 643 N N . LYS A 1 86 ? -3.506 -8.253 -11.485 1.00 92.94 86 LYS A N 1
ATOM 644 C CA . LYS A 1 86 ? -2.461 -9.213 -11.095 1.00 92.94 86 LYS A CA 1
ATOM 645 C C . LYS A 1 86 ? -2.165 -9.186 -9.597 1.00 92.94 86 LYS A C 1
ATOM 647 O O . LYS A 1 86 ? -1.330 -9.974 -9.158 1.00 92.94 86 LYS A O 1
ATOM 652 N N . SER A 1 87 ? -2.779 -8.280 -8.834 1.00 93.44 87 SER A N 1
ATOM 653 C CA . SER A 1 87 ? -2.533 -8.159 -7.400 1.00 93.44 87 SER A CA 1
ATOM 654 C C . SER A 1 87 ? -3.521 -8.942 -6.554 1.00 93.44 87 SER A C 1
ATOM 656 O O . SER A 1 87 ? -4.650 -9.178 -6.982 1.00 93.44 87 SER A O 1
ATOM 658 N N . LEU A 1 88 ? -3.096 -9.306 -5.342 1.00 94.19 88 LEU A N 1
ATOM 659 C CA . LEU A 1 88 ? -3.954 -9.907 -4.319 1.00 94.19 88 LEU A CA 1
ATOM 660 C C . LEU A 1 88 ? -5.032 -8.924 -3.844 1.00 94.19 88 LEU A C 1
ATOM 662 O O . LEU A 1 88 ? -6.198 -9.289 -3.716 1.00 94.19 88 LEU A O 1
ATOM 666 N N . PHE A 1 89 ? -4.650 -7.667 -3.624 1.00 95.00 89 PHE A N 1
ATOM 667 C CA . PHE A 1 89 ? -5.553 -6.580 -3.269 1.00 95.00 89 PHE A CA 1
ATOM 668 C C . PHE A 1 89 ? -5.543 -5.507 -4.357 1.00 95.00 89 PHE A C 1
ATOM 670 O O . PHE A 1 89 ? -4.493 -4.991 -4.748 1.00 95.00 89 PHE A O 1
ATOM 677 N N . MET A 1 90 ? -6.725 -5.149 -4.840 1.00 95.38 90 MET A N 1
ATOM 678 C CA . MET A 1 90 ? -6.937 -4.055 -5.781 1.00 95.38 90 MET A CA 1
ATOM 679 C C . MET A 1 90 ? -7.340 -2.810 -4.992 1.00 95.38 90 MET A C 1
ATOM 681 O O . MET A 1 90 ? -8.426 -2.760 -4.414 1.00 95.38 90 MET A O 1
ATOM 685 N N . ALA A 1 91 ? -6.461 -1.815 -4.928 1.00 95.81 91 ALA A N 1
ATOM 686 C CA . ALA A 1 91 ? -6.711 -0.580 -4.197 1.00 95.81 91 ALA A CA 1
ATOM 687 C C . ALA A 1 91 ? -7.624 0.365 -4.981 1.00 95.81 91 ALA A C 1
ATOM 689 O O . ALA A 1 91 ? -7.460 0.536 -6.190 1.00 95.81 91 ALA A O 1
ATOM 690 N N . TYR A 1 92 ? -8.553 1.018 -4.280 1.00 95.88 92 TYR A N 1
ATOM 691 C CA . TYR A 1 92 ? -9.391 2.073 -4.860 1.00 95.88 92 TYR A CA 1
ATOM 692 C C . TYR A 1 92 ? -8.689 3.434 -4.893 1.00 95.88 92 TYR A C 1
ATOM 694 O O . TYR A 1 92 ? -9.024 4.281 -5.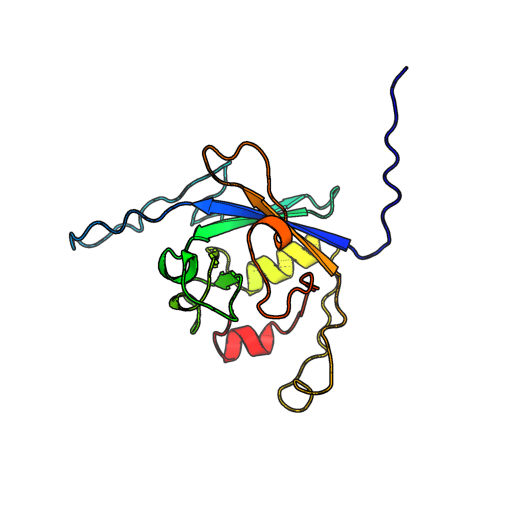717 1.00 95.88 92 TYR A O 1
ATOM 702 N N . ALA A 1 93 ? -7.712 3.652 -4.011 1.00 95.75 93 ALA A N 1
ATOM 703 C CA . ALA A 1 93 ? -6.948 4.889 -3.961 1.00 95.75 93 ALA A CA 1
ATOM 704 C C . ALA A 1 93 ? -5.914 4.968 -5.089 1.00 95.75 93 ALA A C 1
ATOM 706 O O . ALA A 1 93 ? -5.240 3.985 -5.395 1.00 95.75 93 ALA A O 1
ATOM 707 N N . THR A 1 94 ? -5.753 6.157 -5.674 1.00 94.94 94 THR A N 1
ATOM 708 C CA . THR A 1 94 ? -4.704 6.395 -6.672 1.00 94.94 94 THR A CA 1
ATOM 709 C C . THR A 1 94 ? -3.316 6.395 -6.020 1.00 94.94 94 THR A C 1
ATOM 711 O O . THR A 1 94 ? -3.193 6.745 -4.840 1.00 94.94 94 THR A O 1
ATOM 714 N N . PRO A 1 95 ? -2.246 6.095 -6.781 1.00 94.62 95 PRO A N 1
ATOM 715 C CA . PRO A 1 95 ? -0.878 6.108 -6.256 1.00 94.62 95 PRO A CA 1
ATOM 716 C C . PRO A 1 95 ? -0.492 7.455 -5.636 1.00 94.62 95 PRO A C 1
ATOM 718 O O . PRO A 1 95 ? 0.087 7.499 -4.556 1.00 94.62 95 PRO A O 1
ATOM 721 N N . LYS A 1 96 ? -0.894 8.561 -6.276 1.00 95.69 96 LYS A N 1
ATOM 722 C CA . LYS A 1 96 ? -0.666 9.918 -5.771 1.00 95.69 96 LYS A CA 1
ATOM 723 C C . LYS A 1 96 ? -1.384 10.183 -4.449 1.00 95.69 96 LYS A C 1
ATOM 725 O O . LYS A 1 96 ? -0.777 10.725 -3.532 1.00 95.69 96 LYS A O 1
ATOM 730 N N . ALA A 1 97 ? -2.656 9.796 -4.334 1.00 96.50 97 ALA A N 1
ATOM 731 C CA . ALA A 1 97 ? -3.409 9.991 -3.096 1.00 96.50 97 ALA A CA 1
ATOM 732 C C . ALA A 1 97 ? -2.805 9.177 -1.943 1.00 96.50 97 ALA A C 1
ATOM 734 O O . ALA A 1 97 ? -2.669 9.689 -0.836 1.00 96.50 97 ALA A O 1
ATOM 735 N N . PHE A 1 98 ? -2.388 7.937 -2.212 1.00 96.69 98 PHE A N 1
ATOM 736 C CA . PHE A 1 98 ? -1.729 7.097 -1.216 1.00 96.69 98 PHE A CA 1
ATOM 737 C C . PHE A 1 98 ? -0.349 7.640 -0.805 1.00 96.69 98 PHE A C 1
ATOM 739 O O . PHE A 1 98 ? -0.036 7.678 0.383 1.00 96.69 98 PHE A O 1
ATOM 746 N N . TYR A 1 99 ? 0.447 8.121 -1.765 1.00 96.88 99 TYR A N 1
ATOM 747 C CA . TYR A 1 99 ? 1.736 8.769 -1.509 1.00 96.88 99 TYR A CA 1
ATOM 748 C C . TYR A 1 99 ? 1.590 9.985 -0.582 1.00 96.88 99 TYR A C 1
ATOM 750 O O . TYR A 1 99 ? 2.297 10.087 0.421 1.00 96.88 99 TYR A O 1
ATOM 758 N N . GLU A 1 100 ? 0.646 10.886 -0.874 1.00 97.62 100 GLU A N 1
ATOM 759 C CA . GLU A 1 100 ? 0.415 12.063 -0.028 1.00 97.62 100 GLU A CA 1
ATOM 760 C C . GLU A 1 100 ? -0.160 11.684 1.341 1.00 97.62 100 GLU A C 1
ATOM 762 O O . GLU A 1 100 ? 0.269 12.244 2.345 1.00 97.62 100 GLU A O 1
ATOM 767 N N . ALA A 1 101 ? -1.036 10.678 1.416 1.00 97.81 101 ALA A N 1
ATOM 768 C CA . ALA A 1 101 ? -1.560 10.174 2.684 1.00 97.81 101 ALA A CA 1
ATOM 769 C C . ALA A 1 101 ? -0.458 9.606 3.594 1.00 97.81 101 ALA A C 1
ATOM 771 O O . ALA A 1 101 ? -0.447 9.872 4.795 1.00 97.81 101 ALA A O 1
ATOM 772 N N . LEU A 1 102 ? 0.498 8.853 3.037 1.00 97.44 102 LEU A N 1
ATOM 773 C CA . LEU A 1 102 ? 1.645 8.359 3.803 1.00 97.44 102 LEU A CA 1
ATOM 774 C C . LEU A 1 102 ? 2.529 9.505 4.301 1.00 97.44 102 LEU A C 1
ATOM 776 O O . LEU A 1 102 ? 2.997 9.454 5.437 1.00 97.44 102 LEU A O 1
ATOM 780 N N . LYS A 1 103 ? 2.737 10.547 3.488 1.00 97.31 103 LYS A N 1
ATOM 781 C CA . LYS A 1 103 ? 3.470 11.750 3.912 1.00 97.31 103 LYS A CA 1
ATOM 782 C C . LYS A 1 103 ? 2.738 12.518 5.007 1.00 97.31 103 LYS A C 1
ATOM 784 O O . LYS A 1 103 ? 3.369 12.936 5.973 1.00 97.31 103 LYS A O 1
ATOM 789 N N . GLU A 1 104 ? 1.425 12.681 4.881 1.00 97.25 104 GLU A N 1
ATOM 790 C CA . GLU A 1 104 ? 0.577 13.318 5.893 1.00 97.25 104 GLU A CA 1
ATOM 791 C C . GLU A 1 104 ? 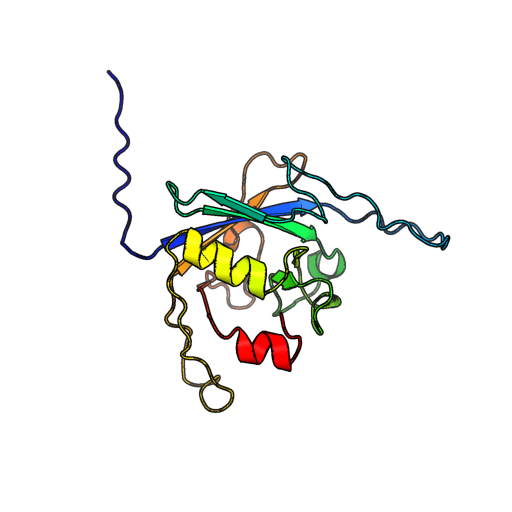0.616 12.545 7.219 1.00 97.25 104 GLU A C 1
ATOM 793 O O . GLU A 1 104 ? 0.715 13.143 8.287 1.00 97.25 104 GLU A O 1
ATOM 798 N N . ALA A 1 105 ? 0.669 11.213 7.154 1.00 96.50 105 ALA A N 1
ATOM 799 C CA . ALA A 1 105 ? 0.900 10.344 8.303 1.00 96.50 105 ALA A CA 1
ATOM 800 C C . ALA A 1 105 ? 2.353 10.371 8.829 1.00 96.50 105 ALA A C 1
ATOM 802 O O . ALA A 1 105 ? 2.692 9.595 9.718 1.00 96.50 105 ALA A O 1
ATOM 803 N N . GLY A 1 106 ? 3.236 11.232 8.312 1.00 96.00 106 GLY A N 1
ATOM 804 C CA . GLY A 1 106 ? 4.624 11.380 8.768 1.00 96.00 106 GLY A CA 1
ATOM 805 C C . GLY A 1 106 ? 5.613 10.362 8.187 1.00 96.00 106 GLY A C 1
ATOM 806 O O . GLY A 1 106 ? 6.731 10.237 8.690 1.00 96.00 106 GLY A O 1
ATOM 807 N N . GLY A 1 107 ? 5.221 9.625 7.148 1.00 96.00 107 GLY A N 1
ATOM 808 C CA . GLY A 1 107 ? 6.093 8.719 6.410 1.00 96.00 107 GLY A CA 1
ATOM 809 C C . GLY A 1 107 ? 7.067 9.461 5.493 1.00 96.00 107 GLY A C 1
ATOM 810 O O . GLY A 1 107 ? 6.711 10.432 4.826 1.00 96.00 107 GLY A O 1
ATOM 811 N N . THR A 1 108 ? 8.295 8.953 5.407 1.00 96.75 108 THR A N 1
ATOM 812 C CA . THR A 1 108 ? 9.331 9.463 4.504 1.00 96.75 108 THR A CA 1
ATOM 813 C C . THR A 1 108 ? 9.473 8.527 3.302 1.00 96.75 108 THR A C 1
ATOM 815 O O . THR A 1 108 ? 9.734 7.333 3.502 1.00 96.75 108 THR A O 1
ATOM 818 N N . PRO A 1 109 ? 9.324 9.025 2.063 1.00 96.00 109 PRO A N 1
ATOM 819 C CA . PRO A 1 109 ? 9.555 8.219 0.870 1.00 96.00 109 PRO A CA 1
ATOM 820 C C . PRO A 1 109 ? 11.045 7.885 0.711 1.00 96.00 109 PRO A C 1
ATOM 822 O O . PRO A 1 109 ? 11.914 8.656 1.117 1.00 96.00 109 PRO A O 1
ATOM 825 N N . GLY A 1 110 ? 11.348 6.722 0.132 1.00 95.38 110 GLY A N 1
ATOM 826 C CA . GLY A 1 110 ? 12.724 6.310 -0.151 1.00 95.38 110 GLY A CA 1
ATOM 827 C C . GLY A 1 110 ? 13.339 7.039 -1.347 1.00 95.38 110 GLY A C 1
ATOM 828 O O . GLY A 1 110 ? 14.479 7.483 -1.260 1.00 95.38 110 GLY A O 1
ATOM 829 N N . GLU A 1 111 ? 12.592 7.143 -2.452 1.00 94.00 111 GLU A N 1
ATOM 830 C CA . GLU A 1 111 ? 12.997 7.755 -3.737 1.00 94.00 111 GLU A CA 1
ATOM 831 C C . GLU A 1 111 ? 14.330 7.233 -4.304 1.00 94.00 111 GLU A C 1
ATOM 833 O O . GLU A 1 111 ? 15.006 7.899 -5.087 1.00 94.00 111 GLU A O 1
ATOM 838 N N . ASN A 1 112 ? 14.748 6.034 -3.895 1.00 93.19 112 ASN A N 1
ATOM 839 C CA . ASN A 1 112 ? 16.101 5.537 -4.139 1.00 93.19 112 ASN A CA 1
ATOM 840 C C . ASN A 1 112 ? 16.173 4.435 -5.212 1.00 93.19 112 ASN A C 1
ATOM 842 O O . ASN A 1 112 ? 17.266 4.043 -5.628 1.00 93.19 112 ASN A O 1
ATOM 846 N N . MET A 1 113 ? 15.025 3.915 -5.649 1.00 91.94 113 MET A N 1
ATOM 847 C CA . MET A 1 113 ? 14.952 2.820 -6.617 1.00 91.94 113 MET A CA 1
ATOM 848 C C . MET A 1 113 ? 14.860 3.367 -8.046 1.00 91.94 113 MET A C 1
ATOM 850 O O . MET A 1 113 ? 14.023 4.214 -8.342 1.00 91.94 113 MET A O 1
ATOM 854 N N . THR A 1 114 ? 15.666 2.841 -8.960 1.00 89.94 114 THR A N 1
ATOM 855 C CA . THR A 1 114 ? 15.650 3.141 -10.399 1.00 89.94 114 THR A CA 1
ATOM 856 C C . THR A 1 114 ? 15.630 1.838 -11.200 1.00 89.94 114 THR A C 1
ATOM 858 O O . THR A 1 114 ? 15.787 0.749 -10.649 1.00 89.94 114 THR A O 1
ATOM 861 N N . MET A 1 115 ? 15.438 1.916 -12.521 1.00 87.12 115 MET A N 1
ATOM 862 C CA . MET A 1 115 ? 15.531 0.720 -13.373 1.00 87.12 115 MET A CA 1
ATOM 863 C C . MET A 1 115 ? 16.936 0.108 -13.381 1.00 87.12 115 MET A C 1
ATOM 865 O O . MET A 1 115 ? 17.049 -1.109 -13.522 1.00 87.12 115 MET A O 1
ATOM 869 N N . ASP A 1 116 ? 17.965 0.934 -13.195 1.00 92.94 116 ASP A N 1
ATOM 870 C CA . ASP A 1 116 ? 19.368 0.523 -13.268 1.00 92.94 116 ASP A CA 1
ATOM 871 C C . ASP A 1 116 ? 19.832 -0.175 -11.985 1.00 92.94 116 ASP A C 1
ATOM 873 O O . ASP A 1 116 ? 20.700 -1.043 -12.034 1.00 92.94 116 ASP A O 1
ATOM 877 N N . ASN A 1 117 ? 19.250 0.178 -10.832 1.00 92.56 117 ASN A N 1
ATOM 878 C CA . ASN A 1 117 ? 19.686 -0.329 -9.528 1.00 92.56 117 ASN A CA 1
ATOM 879 C C . ASN A 1 117 ? 18.721 -1.340 -8.877 1.00 92.56 117 ASN A C 1
ATOM 881 O O . ASN A 1 117 ? 19.053 -1.906 -7.839 1.00 92.56 117 ASN A O 1
ATOM 885 N N . LYS A 1 118 ? 17.564 -1.623 -9.494 1.00 87.44 118 LYS A N 1
ATOM 886 C CA . LYS A 1 118 ? 16.489 -2.457 -8.915 1.00 87.44 118 LYS A CA 1
ATOM 887 C C . LYS A 1 118 ? 16.890 -3.858 -8.440 1.00 87.44 118 LYS A C 1
ATOM 889 O O . LYS A 1 118 ? 16.188 -4.422 -7.611 1.00 87.44 118 LYS A O 1
ATOM 894 N N . GLU A 1 119 ? 17.970 -4.421 -8.979 1.00 92.00 119 GLU A N 1
ATOM 895 C CA . GLU A 1 119 ? 18.467 -5.758 -8.617 1.00 92.00 119 GLU A CA 1
ATOM 896 C C . GLU A 1 119 ? 19.498 -5.723 -7.472 1.00 92.00 119 GLU A C 1
ATOM 898 O O . GLU A 1 119 ? 19.821 -6.762 -6.902 1.00 92.00 119 GLU A O 1
ATOM 903 N N . THR A 1 120 ? 20.053 -4.550 -7.147 1.00 93.00 120 THR A N 1
ATOM 904 C CA . THR A 1 120 ? 21.188 -4.404 -6.215 1.00 93.00 120 THR A CA 1
ATOM 905 C C . THR A 1 120 ? 20.888 -3.507 -5.019 1.00 93.00 120 THR A C 1
ATOM 907 O O . THR A 1 120 ? 21.663 -3.487 -4.063 1.00 93.00 120 THR A O 1
ATOM 910 N N . THR A 1 121 ? 19.774 -2.778 -5.042 1.00 92.44 121 THR A N 1
ATOM 911 C CA . THR A 1 121 ? 19.343 -1.905 -3.949 1.00 92.44 121 THR A CA 1
ATOM 912 C C . THR A 1 121 ? 17.974 -2.312 -3.408 1.00 92.44 121 THR A C 1
ATOM 914 O O . THR A 1 121 ? 17.196 -3.025 -4.040 1.00 92.44 121 THR A O 1
ATOM 917 N N . HIS A 1 122 ? 17.682 -1.859 -2.191 1.00 93.00 122 HIS A N 1
ATOM 918 C CA . HIS A 1 122 ? 16.382 -2.016 -1.544 1.00 93.00 122 HIS A CA 1
ATOM 919 C C . HIS A 1 122 ? 15.792 -0.645 -1.236 1.00 93.00 122 HIS A C 1
ATOM 921 O O . HIS A 1 122 ? 16.529 0.324 -1.064 1.00 93.00 122 HIS A O 1
ATOM 927 N N . VAL A 1 123 ? 14.466 -0.565 -1.126 1.00 94.44 123 VAL A N 1
ATOM 928 C CA . VAL A 1 123 ? 13.768 0.668 -0.741 1.00 94.44 123 VAL A CA 1
ATOM 929 C C . VAL A 1 123 ? 14.246 1.139 0.636 1.00 94.44 123 VAL A C 1
ATOM 931 O O . VAL A 1 123 ? 14.245 0.362 1.588 1.00 94.44 123 VAL A O 1
ATOM 934 N N . THR A 1 124 ? 14.605 2.418 0.767 1.00 94.31 124 THR A N 1
ATOM 935 C CA . THR A 1 124 ? 15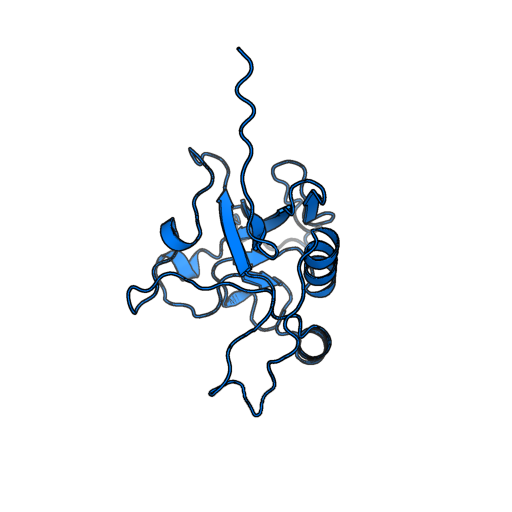.131 2.997 2.020 1.00 94.31 124 THR A CA 1
ATOM 936 C C . THR A 1 124 ? 14.127 3.848 2.796 1.00 94.31 124 THR A C 1
ATOM 938 O O . THR A 1 124 ? 14.471 4.374 3.852 1.00 94.31 124 THR A O 1
ATOM 941 N N . GLY A 1 125 ? 12.897 3.992 2.300 1.00 96.38 125 GLY A N 1
ATOM 942 C CA . GLY A 1 125 ? 11.859 4.783 2.960 1.00 96.38 125 GLY A CA 1
ATOM 943 C C . GLY A 1 125 ? 11.340 4.176 4.266 1.00 96.38 125 GLY A C 1
ATOM 944 O O . GLY A 1 125 ? 11.761 3.094 4.705 1.00 96.38 125 GLY A O 1
ATOM 945 N N . SER A 1 126 ? 10.392 4.892 4.876 1.00 97.19 126 SER A N 1
ATOM 946 C CA . SER A 1 126 ? 9.708 4.490 6.107 1.00 97.19 126 SER A CA 1
ATOM 947 C C . SER A 1 126 ? 9.185 3.064 6.019 1.00 97.19 126 SER A C 1
ATOM 949 O O . SER A 1 126 ? 8.616 2.655 5.006 1.00 97.19 126 SER A O 1
ATOM 951 N N . LYS A 1 127 ? 9.367 2.305 7.099 1.00 96.38 127 LYS A N 1
ATOM 952 C CA . LYS A 1 127 ? 8.809 0.959 7.200 1.00 96.38 127 LYS A CA 1
ATOM 953 C C . LYS A 1 127 ? 7.298 1.056 7.406 1.00 96.38 127 LYS A C 1
ATOM 955 O O . LYS A 1 127 ? 6.836 1.924 8.147 1.00 96.38 127 LYS A O 1
ATOM 960 N N . LEU A 1 128 ? 6.562 0.167 6.750 1.00 95.81 128 LEU A N 1
ATOM 961 C CA . LEU A 1 128 ? 5.115 0.061 6.861 1.00 95.81 128 LEU A CA 1
ATOM 962 C C . LEU A 1 128 ? 4.759 -1.173 7.688 1.00 95.81 128 LEU A C 1
ATOM 964 O O . LEU A 1 128 ? 5.177 -2.281 7.353 1.00 95.81 128 LEU A O 1
ATOM 968 N N . ASP A 1 129 ? 3.995 -0.974 8.757 1.00 95.12 129 ASP A N 1
ATOM 969 C CA . ASP A 1 129 ? 3.296 -2.060 9.439 1.00 95.12 129 ASP A CA 1
ATOM 970 C C . ASP A 1 129 ? 1.913 -2.205 8.804 1.00 95.12 129 ASP A C 1
ATOM 972 O O . ASP A 1 129 ? 1.110 -1.272 8.854 1.00 95.12 129 ASP A O 1
ATOM 976 N N . ILE A 1 130 ? 1.668 -3.323 8.120 1.00 95.50 130 ILE A N 1
ATOM 977 C CA . ILE A 1 130 ? 0.474 -3.492 7.289 1.00 95.50 130 ILE A CA 1
ATOM 978 C C . ILE A 1 130 ? -0.447 -4.530 7.911 1.00 95.50 130 ILE A C 1
ATOM 980 O O . ILE A 1 130 ? -0.046 -5.668 8.163 1.00 95.50 130 ILE A O 1
ATOM 984 N N . SER A 1 131 ? -1.708 -4.150 8.086 1.00 96.25 131 SER A N 1
ATOM 985 C CA . SER A 1 131 ? -2.779 -5.051 8.493 1.00 96.25 131 SER A CA 1
ATOM 986 C C . SER A 1 131 ? -3.954 -4.990 7.525 1.00 96.25 131 SER A C 1
ATOM 988 O O . SER A 1 131 ? -4.124 -4.022 6.786 1.00 96.25 131 SER A O 1
ATOM 990 N N . VAL A 1 132 ? -4.772 -6.035 7.519 1.00 95.56 132 VAL A N 1
ATOM 991 C CA . VAL A 1 132 ? -6.011 -6.122 6.754 1.00 95.56 132 VAL A CA 1
ATOM 992 C C . VAL A 1 132 ? -7.158 -6.549 7.662 1.00 95.56 132 VAL A C 1
ATOM 994 O O . VAL A 1 132 ? -7.007 -7.389 8.548 1.00 95.56 132 VAL A O 1
ATOM 997 N N . ASN A 1 133 ? -8.319 -5.953 7.435 1.00 94.62 133 ASN A N 1
ATOM 998 C CA . ASN A 1 133 ? -9.570 -6.277 8.093 1.00 94.62 133 ASN A CA 1
ATOM 999 C C . ASN A 1 133 ? -10.685 -6.365 7.043 1.00 94.62 133 ASN A C 1
ATOM 1001 O O . ASN A 1 133 ? -10.618 -5.721 5.995 1.00 94.62 133 ASN A O 1
ATOM 1005 N N . TRP A 1 134 ? -11.713 -7.160 7.316 1.00 92.88 134 TRP A N 1
ATOM 1006 C CA . TRP A 1 134 ? -12.872 -7.325 6.440 1.00 92.88 134 TRP A CA 1
ATOM 1007 C C . TRP A 1 134 ? -14.126 -7.589 7.269 1.00 92.88 134 TRP A C 1
ATOM 1009 O O . TRP A 1 134 ? -14.065 -7.904 8.460 1.00 92.88 134 TRP A O 1
ATOM 1019 N N . GLN A 1 135 ? -15.294 -7.474 6.642 1.00 88.56 135 GLN A N 1
ATOM 1020 C CA . GLN A 1 135 ? -16.554 -7.750 7.321 1.00 88.56 135 GLN A CA 1
ATOM 1021 C C . GLN A 1 135 ? -16.594 -9.195 7.845 1.00 88.56 135 GLN A C 1
ATOM 1023 O O . GLN A 1 135 ? -16.444 -10.148 7.086 1.00 88.56 135 GLN A O 1
ATOM 1028 N N . GLY A 1 136 ? -16.826 -9.349 9.150 1.00 89.25 136 GLY A N 1
ATOM 1029 C CA . GLY A 1 136 ? -16.866 -10.652 9.820 1.00 89.25 136 GLY A CA 1
ATOM 1030 C C . GLY A 1 136 ? -15.506 -11.172 10.298 1.00 89.25 136 GLY A C 1
ATOM 1031 O O . GLY A 1 136 ? -15.462 -12.223 10.934 1.00 89.25 136 GLY A O 1
ATOM 1032 N N . ALA A 1 137 ? -14.408 -10.454 10.048 1.00 91.50 137 ALA A N 1
ATOM 1033 C CA . ALA A 1 137 ? -13.124 -10.752 10.671 1.00 91.50 137 ALA A CA 1
ATOM 1034 C C . ALA A 1 137 ? -13.191 -10.535 12.194 1.00 91.50 137 ALA A C 1
ATOM 1036 O O . ALA A 1 137 ? -13.787 -9.572 12.676 1.00 91.50 137 ALA A O 1
ATOM 1037 N N . ALA A 1 138 ? -12.551 -11.421 12.961 1.00 93.62 138 ALA A N 1
ATOM 1038 C CA . ALA A 1 138 ? -12.513 -11.317 14.423 1.00 93.62 138 ALA A CA 1
ATOM 1039 C C . ALA A 1 138 ? -11.589 -10.190 14.924 1.00 93.62 138 ALA A C 1
ATOM 1041 O O . ALA A 1 138 ? -11.734 -9.713 16.048 1.00 93.62 138 ALA A O 1
ATOM 1042 N N . LYS A 1 139 ? -10.610 -9.803 14.102 1.00 92.88 139 LYS A N 1
ATOM 1043 C CA . LYS A 1 139 ? -9.613 -8.760 14.356 1.00 92.88 139 LYS A CA 1
ATOM 1044 C C . LYS A 1 139 ? -9.024 -8.286 13.025 1.00 92.88 139 LYS A C 1
ATOM 1046 O O . LYS A 1 139 ? -9.199 -8.949 12.007 1.00 92.88 139 LYS A O 1
ATOM 1051 N N . ALA A 1 140 ? -8.254 -7.202 13.060 1.00 93.69 140 ALA A N 1
ATOM 1052 C CA . ALA A 1 140 ? -7.294 -6.931 11.996 1.00 93.69 140 ALA A CA 1
ATOM 1053 C C . ALA A 1 140 ? -6.161 -7.972 12.049 1.00 93.69 140 ALA A C 1
ATOM 1055 O O . ALA A 1 140 ? -5.654 -8.296 13.127 1.00 93.69 140 ALA A O 1
ATOM 1056 N N . TYR A 1 141 ? -5.777 -8.493 10.890 1.00 95.25 141 TYR A N 1
ATOM 1057 C CA . TYR A 1 141 ? -4.684 -9.448 10.730 1.00 95.25 141 TYR A CA 1
ATOM 1058 C C . TYR A 1 141 ? -3.492 -8.749 10.090 1.00 95.25 141 TYR A C 1
ATOM 1060 O O . TYR A 1 141 ? -3.664 -7.983 9.145 1.00 95.25 141 TYR A O 1
ATOM 1068 N N . SER A 1 142 ? -2.285 -9.001 10.582 1.00 94.94 142 SER A N 1
ATOM 1069 C CA . SER A 1 142 ? -1.066 -8.506 9.935 1.00 94.94 142 SER A CA 1
ATOM 1070 C C . SER A 1 142 ? -0.873 -9.152 8.559 1.00 94.94 142 SER A C 1
ATOM 1072 O O . SER A 1 142 ? -1.356 -10.254 8.303 1.00 94.94 142 SER A O 1
ATOM 1074 N N . PHE A 1 143 ? -0.148 -8.489 7.661 1.00 92.19 143 PHE A N 1
ATOM 1075 C CA . PHE A 1 143 ? 0.146 -9.034 6.332 1.00 92.19 143 PHE A CA 1
ATOM 1076 C C . PHE A 1 143 ? 0.865 -10.387 6.383 1.00 92.19 143 PHE A C 1
ATOM 1078 O O . PHE A 1 143 ? 0.527 -11.271 5.604 1.00 92.19 143 PHE A O 1
ATOM 1085 N N . ASP A 1 144 ? 1.775 -10.583 7.340 1.00 91.88 144 ASP A N 1
ATOM 1086 C CA . ASP A 1 144 ? 2.463 -11.864 7.549 1.00 91.88 144 ASP A CA 1
ATOM 1087 C C . ASP A 1 144 ? 1.523 -12.985 8.057 1.00 91.88 144 ASP A C 1
ATOM 1089 O O . ASP A 1 144 ? 1.878 -14.159 7.981 1.00 91.88 144 ASP A O 1
ATOM 1093 N N . GLU A 1 145 ? 0.339 -12.660 8.599 1.00 92.31 145 GLU A N 1
ATOM 1094 C CA . GLU A 1 145 ? -0.674 -13.659 8.991 1.00 92.31 145 GLU A CA 1
ATOM 1095 C C . GLU A 1 145 ? -1.544 -14.112 7.812 1.00 92.31 145 GLU A C 1
ATOM 1097 O O . GLU A 1 145 ? -2.105 -15.206 7.861 1.00 92.31 145 GLU A O 1
ATOM 1102 N N . VAL A 1 146 ? -1.695 -13.277 6.778 1.00 91.19 146 VAL A N 1
ATOM 1103 C CA . VAL A 1 146 ? -2.610 -13.533 5.649 1.00 91.19 146 VAL A CA 1
ATOM 1104 C C . VAL A 1 146 ? -1.903 -13.807 4.322 1.00 91.19 146 VAL A C 1
ATOM 1106 O O . VAL A 1 146 ? -2.539 -14.292 3.390 1.00 91.19 146 VAL A O 1
ATOM 1109 N N . ILE A 1 147 ? -0.608 -13.506 4.220 1.00 90.75 147 ILE A N 1
ATOM 1110 C CA . ILE A 1 147 ? 0.215 -13.734 3.031 1.00 90.75 147 ILE A CA 1
ATOM 1111 C C . ILE A 1 147 ? 1.428 -14.560 3.435 1.00 90.75 147 ILE A C 1
ATOM 1113 O O . ILE A 1 147 ? 2.141 -14.226 4.379 1.00 90.75 147 ILE A O 1
ATOM 1117 N N . VAL A 1 148 ? 1.689 -15.615 2.669 1.00 90.50 148 VAL A N 1
ATOM 1118 C CA . VAL A 1 148 ? 2.875 -16.454 2.830 1.00 90.50 148 VAL A CA 1
ATOM 1119 C C . VAL A 1 148 ? 3.866 -16.110 1.725 1.00 90.50 148 VAL A C 1
ATOM 1121 O O . VAL A 1 148 ? 3.553 -16.233 0.543 1.00 90.50 148 VAL A O 1
ATOM 1124 N N . ASP A 1 149 ? 5.074 -15.690 2.097 1.00 89.31 149 ASP A N 1
ATOM 1125 C CA . ASP A 1 149 ? 6.193 -15.652 1.156 1.00 89.31 149 ASP A CA 1
ATOM 1126 C C . ASP A 1 149 ? 6.635 -17.084 0.839 1.00 89.31 149 ASP A C 1
ATOM 1128 O O . ASP A 1 149 ? 6.903 -17.877 1.742 1.00 89.31 149 ASP A O 1
ATOM 1132 N N . SER A 1 150 ? 6.777 -17.397 -0.446 1.00 88.75 150 SER A N 1
ATOM 1133 C CA . SER A 1 150 ? 7.262 -18.700 -0.926 1.00 88.75 150 SER A CA 1
ATOM 1134 C C . SER A 1 150 ? 8.632 -19.107 -0.355 1.00 88.75 150 SER A C 1
ATOM 1136 O O . SER A 1 150 ? 8.939 -20.295 -0.288 1.00 88.75 150 SER A O 1
ATOM 1138 N N . ASN A 1 151 ? 9.443 -18.147 0.115 1.00 90.25 151 ASN A N 1
ATOM 1139 C CA . ASN A 1 151 ? 10.729 -18.408 0.774 1.00 90.25 151 ASN A CA 1
ATOM 1140 C C . ASN A 1 151 ? 10.634 -18.466 2.311 1.00 90.25 151 ASN A C 1
ATOM 1142 O O . ASN A 1 151 ? 11.664 -18.549 2.985 1.00 90.25 151 ASN A O 1
ATOM 1146 N N . GLY A 1 152 ? 9.426 -18.394 2.876 1.00 88.75 152 GLY A N 1
ATOM 1147 C CA . GLY A 1 152 ? 9.162 -18.464 4.313 1.00 88.75 152 GLY A CA 1
ATOM 1148 C C . GLY A 1 152 ? 9.636 -17.246 5.111 1.00 88.75 152 GLY A C 1
ATOM 1149 O O . GLY A 1 152 ? 9.820 -17.353 6.326 1.00 88.75 152 GLY A O 1
ATOM 1150 N N . LYS A 1 153 ? 9.885 -16.101 4.461 1.00 91.00 153 LYS A N 1
ATOM 1151 C CA . LYS A 1 153 ? 10.350 -14.879 5.130 1.00 91.00 153 LYS A CA 1
ATOM 1152 C C . LYS A 1 153 ? 9.192 -13.938 5.443 1.00 91.00 153 LYS A C 1
ATOM 1154 O O . LYS A 1 153 ? 8.191 -13.894 4.740 1.00 91.00 153 LYS A O 1
ATOM 1159 N N . LYS A 1 154 ? 9.370 -13.129 6.488 1.00 91.00 154 LYS A N 1
ATOM 1160 C CA . LYS A 1 154 ? 8.472 -12.000 6.761 1.00 91.00 154 LYS A CA 1
ATOM 1161 C C . LYS A 1 154 ? 8.648 -10.909 5.713 1.00 91.00 154 LYS A C 1
ATOM 1163 O O . LYS A 1 154 ? 9.771 -10.665 5.259 1.00 91.00 154 LYS A O 1
ATOM 1168 N N . LEU A 1 155 ? 7.563 -10.222 5.387 1.00 90.12 155 LEU A N 1
ATOM 1169 C CA . LEU A 1 155 ? 7.564 -9.144 4.407 1.00 90.12 155 LEU A CA 1
ATOM 1170 C C . LEU A 1 155 ? 8.147 -7.856 5.021 1.00 90.12 155 LEU A C 1
ATOM 1172 O O . LEU A 1 155 ? 7.670 -7.362 6.042 1.00 90.12 155 LEU A O 1
ATOM 1176 N N . ASP A 1 156 ? 9.179 -7.274 4.394 1.00 91.88 156 ASP A N 1
ATOM 1177 C CA . ASP A 1 156 ? 9.674 -5.930 4.741 1.00 91.88 156 ASP A CA 1
ATOM 1178 C C . ASP A 1 156 ? 9.084 -4.891 3.786 1.00 91.88 156 ASP A C 1
ATOM 1180 O O . ASP A 1 156 ? 9.663 -4.556 2.753 1.00 91.88 156 ASP A O 1
ATOM 1184 N N . MET A 1 157 ? 7.898 -4.399 4.132 1.00 93.06 157 MET A N 1
ATOM 1185 C CA . MET A 1 157 ? 7.174 -3.422 3.325 1.00 93.06 157 MET A CA 1
ATOM 1186 C C . MET A 1 157 ? 7.608 -2.002 3.693 1.00 93.06 157 MET A C 1
ATOM 1188 O O . MET A 1 157 ? 7.696 -1.644 4.870 1.00 93.06 157 MET A O 1
ATOM 1192 N N . ARG A 1 158 ? 7.896 -1.175 2.683 1.00 95.69 158 ARG A N 1
ATOM 1193 C CA . ARG A 1 158 ? 8.430 0.182 2.867 1.00 95.69 158 ARG A CA 1
ATOM 1194 C C . ARG A 1 158 ? 7.816 1.180 1.904 1.00 95.69 158 ARG A C 1
ATOM 1196 O O . ARG A 1 158 ? 7.402 0.826 0.801 1.00 95.69 158 ARG A O 1
ATOM 1203 N N . PHE A 1 159 ? 7.825 2.444 2.305 1.00 96.06 159 PHE A N 1
ATOM 1204 C CA . PHE A 1 159 ? 7.380 3.550 1.475 1.00 96.06 159 PHE A CA 1
ATOM 1205 C C . PHE A 1 159 ? 8.404 3.850 0.367 1.00 96.06 159 PHE A C 1
ATOM 1207 O O . PHE A 1 159 ? 9.398 4.540 0.583 1.00 96.06 159 PHE A O 1
ATOM 1214 N N . GLY A 1 160 ? 8.156 3.313 -0.832 1.00 94.19 160 GLY A N 1
ATOM 1215 C CA . GLY A 1 160 ? 9.019 3.471 -2.009 1.00 94.19 160 GLY A CA 1
ATOM 1216 C C . GLY A 1 160 ? 9.229 4.920 -2.433 1.00 94.19 160 GLY A C 1
ATOM 1217 O O . GLY A 1 160 ? 10.364 5.364 -2.551 1.00 94.19 160 GLY A O 1
ATOM 1218 N N . GLY A 1 161 ? 8.137 5.659 -2.611 1.00 89.38 161 GLY A N 1
ATOM 1219 C CA . GLY A 1 161 ? 8.174 7.067 -2.991 1.00 89.38 161 GLY A CA 1
ATOM 1220 C C . GLY A 1 161 ? 7.983 7.327 -4.481 1.00 89.38 161 GLY A C 1
ATOM 1221 O O . GLY A 1 161 ? 7.152 8.160 -4.793 1.00 89.38 161 GLY A O 1
ATOM 1222 N N . ASN A 1 162 ? 8.630 6.541 -5.356 1.00 88.31 162 ASN A N 1
ATOM 1223 C CA . ASN A 1 162 ? 8.768 6.669 -6.823 1.00 88.31 162 ASN A CA 1
ATOM 1224 C C . ASN A 1 162 ? 7.517 7.061 -7.662 1.00 88.31 162 ASN A C 1
ATOM 1226 O O . ASN A 1 162 ? 7.142 6.364 -8.614 1.00 88.31 162 ASN A O 1
ATOM 1230 N N . LEU A 1 163 ? 6.878 8.186 -7.356 1.00 91.38 163 LEU A N 1
ATOM 1231 C CA . LEU A 1 163 ? 5.550 8.544 -7.837 1.00 91.38 163 LEU A CA 1
ATOM 1232 C C . LEU A 1 163 ? 5.584 8.890 -9.320 1.00 91.38 163 LEU A C 1
ATOM 1234 O O . LEU A 1 163 ? 4.770 8.371 -10.076 1.00 91.38 163 LEU A O 1
ATOM 1238 N N . THR A 1 164 ? 6.577 9.671 -9.752 1.00 90.06 164 THR A N 1
ATOM 1239 C CA . THR A 1 164 ? 6.754 10.047 -11.162 1.00 90.06 164 THR A CA 1
ATOM 1240 C C . THR A 1 164 ? 6.806 8.813 -12.061 1.00 90.06 164 THR A C 1
ATOM 1242 O O . THR A 1 164 ? 6.042 8.694 -13.014 1.00 90.06 164 THR A O 1
ATOM 1245 N N . ALA A 1 165 ? 7.642 7.831 -11.709 1.00 87.12 165 ALA A N 1
ATOM 1246 C CA . ALA A 1 165 ? 7.755 6.596 -12.478 1.00 87.12 165 ALA A CA 1
ATOM 1247 C C . ALA A 1 165 ? 6.457 5.768 -12.444 1.00 87.12 165 ALA A C 1
ATOM 1249 O O . ALA A 1 165 ? 6.101 5.142 -13.446 1.00 87.12 165 ALA A O 1
ATOM 1250 N N . ALA A 1 166 ? 5.752 5.754 -11.307 1.00 86.81 166 ALA A N 1
ATOM 1251 C CA . ALA A 1 166 ? 4.480 5.051 -11.163 1.00 86.81 166 ALA A CA 1
ATOM 1252 C C . ALA A 1 166 ? 3.364 5.679 -12.014 1.00 86.81 166 ALA A C 1
ATOM 1254 O O . ALA A 1 166 ? 2.574 4.939 -12.606 1.00 86.81 166 ALA A O 1
ATOM 1255 N N . GLU A 1 167 ? 3.319 7.010 -12.111 1.00 89.62 167 GLU A N 1
ATOM 1256 C CA . GLU A 1 167 ? 2.382 7.761 -12.953 1.00 89.62 167 GLU A CA 1
ATOM 1257 C C . GLU A 1 167 ? 2.688 7.560 -14.445 1.00 89.62 167 GLU A C 1
ATOM 1259 O O . GLU A 1 167 ? 1.794 7.189 -15.207 1.00 89.62 167 GLU A O 1
ATOM 1264 N N . GLU A 1 168 ? 3.953 7.701 -14.854 1.00 89.06 168 GLU A N 1
ATOM 1265 C CA . GLU A 1 168 ? 4.391 7.519 -16.247 1.00 89.06 168 GLU A CA 1
ATOM 1266 C C . GLU A 1 168 ? 4.108 6.106 -16.770 1.00 89.06 168 GLU A C 1
ATO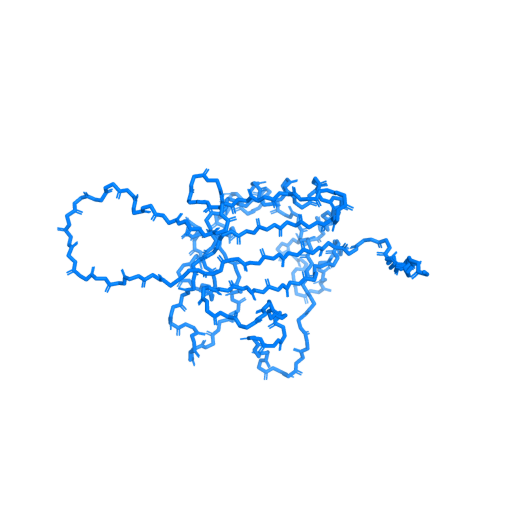M 1268 O O . GLU A 1 168 ? 3.603 5.926 -17.880 1.00 89.06 168 GLU A O 1
ATOM 1273 N N . LYS A 1 169 ? 4.416 5.083 -15.964 1.00 85.50 169 LYS A N 1
ATOM 1274 C CA . LYS A 1 169 ? 4.272 3.673 -16.358 1.00 85.50 169 LYS A CA 1
ATOM 1275 C C . LYS A 1 169 ? 2.917 3.078 -15.992 1.00 85.50 169 LYS A C 1
ATOM 1277 O O . LYS A 1 169 ? 2.646 1.927 -16.340 1.00 85.50 169 LYS A O 1
ATOM 1282 N N . LYS A 1 170 ? 2.072 3.826 -15.276 1.00 85.94 170 LYS A N 1
ATOM 1283 C CA . LYS A 1 170 ? 0.789 3.358 -14.732 1.00 85.94 170 LYS A CA 1
ATOM 1284 C C . LYS A 1 170 ? 0.944 2.061 -13.930 1.00 85.94 170 LYS A C 1
ATOM 1286 O O . LYS A 1 170 ? 0.135 1.143 -14.067 1.00 85.94 170 LYS A O 1
ATOM 1291 N N . THR A 1 171 ? 2.022 1.925 -13.158 1.00 73.81 171 THR A N 1
ATOM 1292 C CA . THR A 1 171 ? 2.340 0.687 -12.412 1.00 73.81 171 THR A CA 1
ATOM 1293 C C . THR A 1 171 ? 1.767 0.649 -10.999 1.00 73.81 171 THR A C 1
ATOM 1295 O O . THR A 1 171 ? 1.786 -0.432 -10.421 1.00 73.81 171 THR A O 1
ATOM 1298 N N . GLY A 1 172 ? 1.263 1.804 -10.535 1.00 60.47 172 GLY A N 1
ATOM 1299 C CA . GLY A 1 172 ? 0.464 2.082 -9.334 1.00 60.47 172 GLY A CA 1
ATOM 1300 C C . GLY A 1 172 ? 0.495 1.092 -8.189 1.00 60.47 172 GLY A C 1
ATOM 1301 O O . GLY A 1 172 ? -0.315 0.149 -8.251 1.00 60.47 172 GLY A O 1
#

InterPro domains:
  IPR047750 Uncharacterized protein YdjY-like [NF040466] (49-170)
  IPR047750 Uncharacterized protein YdjY-like [PF27149] (48-172)

Radius of gyration: 16.94 Å; chains: 1; bounding box: 47×34×56 Å

pLDDT: mean 85.02, std 17.46, range [34.12, 98.12]

Sequence (172 aa):
MSQHYSVSWKKGLAALCLLAVAGLSGCDQKENAAAKVEYDGLSNSQPLRVDANNHTVTMLVQINGRFLTDDTRHGIVFKDGSNGHKSLFMAYATPKAFYEALKEAGGTPGENMTMDNKETTHVTGSKLDISVNWQGAAKAYSFDEVIVDSNGKKLDMRFGGNLTAAEEKKTG

Secondary structure (DSSP, 8-state):
--------PPTTEEEEEEEEEE---------PPPP--EETTEESSS-EEEETTTTEEEEEEEE-GGGGTS--S-SEEETTSTTGGGSSEEESS-HHHHHHHHHHTTPPP-----TTTTTT----S-EEEEEEEETT-SS-EEHHHH---TTSPPP--B----HHHHHHHT--